Protein AF-A0A7S2YB67-F1 (afdb_monomer_lite)

Organism: NCBI:txid265537

Sequence (124 aa):
EYETANEEEEEEEEEPNNEEQPRAELPAITRPEQKEEEKKSEEEKRELFELEKNETLSSLPQSVRDLFGQVGFVKQGRAFIPCLVVSPYDVKEELRRPWKSKYLLRQRTNAPLDDLPLIIFWYG

Foldseek 3Di:
DDDDDDDDDDDDDDDDDDPPDPDPPDPPPPDVVVVVVVVVVVVVVVVVLVVVLCVLLVPADPLLVVQAQDWDWDDDPPDTFIKGFHDLSVDDPVSNVVLVVVSVVCVVVVNHRNPRDTDIDTDD

Structure (mmCIF, N/CA/C/O backbone):
data_AF-A0A7S2YB67-F1
#
_entry.id   AF-A0A7S2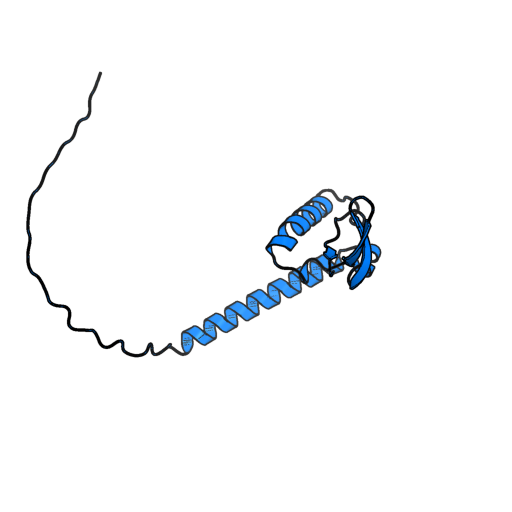YB67-F1
#
loop_
_atom_site.group_PDB
_atom_site.id
_atom_site.type_symbol
_atom_site.label_atom_id
_atom_site.label_alt_id
_atom_site.label_comp_id
_atom_site.label_asym_id
_atom_site.label_entity_id
_atom_site.label_seq_id
_atom_site.pdbx_PDB_ins_code
_atom_site.Cartn_x
_atom_site.Cartn_y
_atom_site.Cartn_z
_atom_site.occupancy
_atom_site.B_iso_or_equiv
_atom_site.auth_seq_id
_atom_site.auth_comp_id
_atom_site.auth_asym_id
_atom_site.auth_atom_id
_atom_site.pdbx_PDB_model_num
ATOM 1 N N . GLU A 1 1 ? 39.898 23.440 41.128 1.00 38.59 1 GLU A N 1
ATOM 2 C CA . GLU A 1 1 ? 38.821 24.161 41.822 1.00 38.59 1 GLU A CA 1
ATOM 3 C C . GLU A 1 1 ? 37.586 23.274 41.829 1.00 38.59 1 GLU A C 1
ATOM 5 O O . GLU A 1 1 ? 37.059 22.990 40.763 1.00 38.59 1 GLU A O 1
ATOM 10 N N . TYR A 1 2 ? 37.290 22.785 43.041 1.00 38.50 2 TYR A N 1
ATOM 11 C CA . TYR A 1 2 ? 36.044 22.246 43.616 1.00 38.50 2 TYR A CA 1
ATOM 12 C C . TYR A 1 2 ? 35.397 21.045 42.902 1.00 38.50 2 TYR A C 1
ATOM 14 O O . TYR A 1 2 ? 34.857 21.170 41.810 1.00 38.50 2 TYR A O 1
ATOM 22 N N . GLU A 1 3 ? 35.587 19.809 43.379 1.00 46.62 3 GLU A N 1
ATOM 23 C CA . GLU A 1 3 ? 35.018 19.202 44.606 1.00 46.62 3 GLU A CA 1
ATOM 24 C C . GLU A 1 3 ? 33.490 19.247 44.650 1.00 46.62 3 GLU A C 1
ATOM 26 O O . GLU A 1 3 ? 32.883 20.308 44.764 1.00 46.62 3 GLU A O 1
ATOM 31 N N . THR A 1 4 ? 32.877 18.066 44.637 1.00 48.78 4 THR A N 1
ATOM 32 C CA . THR A 1 4 ? 31.777 17.748 45.553 1.00 48.78 4 THR A CA 1
ATOM 33 C C . THR A 1 4 ? 31.665 16.232 45.659 1.00 48.78 4 THR A C 1
ATOM 35 O O . THR A 1 4 ? 31.123 15.550 44.791 1.00 48.78 4 THR A O 1
ATOM 38 N N . ALA A 1 5 ? 32.277 15.720 46.725 1.00 48.19 5 ALA A N 1
ATOM 39 C CA . ALA A 1 5 ? 31.804 14.536 47.413 1.00 48.19 5 ALA A CA 1
ATOM 40 C C . ALA A 1 5 ? 30.455 14.865 48.072 1.00 48.19 5 ALA A C 1
ATOM 42 O O . ALA A 1 5 ? 30.222 16.017 48.435 1.00 48.19 5 ALA A O 1
ATOM 43 N N . ASN A 1 6 ? 29.601 13.860 48.224 1.00 50.25 6 ASN A N 1
ATOM 44 C CA . ASN A 1 6 ? 28.786 13.708 49.422 1.00 50.25 6 ASN A CA 1
ATOM 45 C C . ASN A 1 6 ? 28.420 12.228 49.546 1.00 50.25 6 ASN A C 1
ATOM 47 O O . ASN A 1 6 ? 27.610 11.694 48.788 1.00 50.25 6 ASN A O 1
ATOM 51 N N . GLU A 1 7 ? 29.132 11.587 50.465 1.00 55.47 7 GLU A N 1
ATOM 52 C CA . GLU A 1 7 ? 28.661 10.459 51.258 1.00 55.47 7 GLU A CA 1
ATOM 53 C C . GLU A 1 7 ? 27.469 10.922 52.103 1.00 55.47 7 GLU A C 1
ATOM 55 O O . GLU A 1 7 ? 27.458 12.066 52.550 1.00 55.47 7 GLU A O 1
ATOM 60 N N . GLU A 1 8 ? 26.506 10.035 52.339 1.00 55.44 8 GL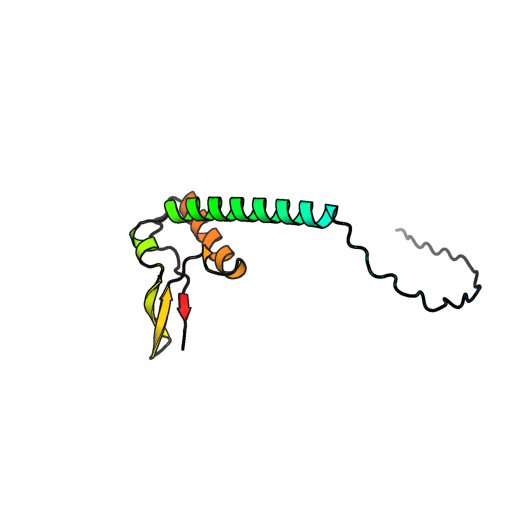U A N 1
ATOM 61 C CA . GLU A 1 8 ? 25.814 9.936 53.627 1.00 55.44 8 GLU A CA 1
ATOM 62 C C . GLU A 1 8 ? 25.195 8.531 53.729 1.00 55.44 8 GLU A C 1
ATOM 64 O O . GLU A 1 8 ? 24.396 8.105 52.891 1.00 55.44 8 GLU A O 1
ATOM 69 N N . GLU A 1 9 ? 25.703 7.794 54.717 1.00 53.47 9 GLU A N 1
ATOM 70 C CA . GLU A 1 9 ? 25.158 6.570 55.302 1.00 53.47 9 GLU A CA 1
ATOM 71 C C . GLU A 1 9 ? 23.803 6.858 55.963 1.00 53.47 9 GLU A C 1
ATOM 73 O O . GLU A 1 9 ? 23.605 7.957 56.471 1.00 53.47 9 GLU A O 1
ATOM 78 N N . GLU A 1 10 ? 22.920 5.860 56.053 1.00 53.56 10 GLU A N 1
ATOM 79 C CA . GLU A 1 10 ? 22.214 5.580 57.311 1.00 53.56 10 GLU A CA 1
ATOM 80 C C . GLU A 1 10 ? 21.591 4.172 57.310 1.00 53.56 10 GLU A C 1
ATOM 82 O O . GLU A 1 10 ? 21.275 3.594 56.268 1.00 53.56 10 GLU A O 1
ATOM 87 N N . GLU A 1 11 ? 21.547 3.629 58.521 1.00 45.91 11 GLU A N 1
ATOM 88 C CA . GLU A 1 11 ? 21.444 2.237 58.961 1.00 45.91 11 GLU A CA 1
ATOM 89 C C . GLU A 1 11 ? 20.029 1.625 58.916 1.00 45.91 11 GLU A C 1
ATOM 91 O O . GLU A 1 11 ? 19.046 2.344 58.795 1.00 45.91 11 GLU A O 1
ATOM 96 N N . GLU A 1 12 ? 20.009 0.282 59.032 1.00 47.25 12 GLU A N 1
ATOM 97 C CA . GLU A 1 12 ? 19.070 -0.618 59.753 1.00 47.25 12 GLU A CA 1
ATOM 98 C C . GLU A 1 12 ? 17.545 -0.327 59.697 1.00 47.25 12 GLU A C 1
ATOM 100 O O . GLU A 1 12 ? 17.067 0.787 59.822 1.00 47.25 12 GLU A O 1
ATOM 105 N N . GLU A 1 13 ? 16.658 -1.301 59.487 1.00 47.31 13 GLU A N 1
ATOM 106 C CA . GLU A 1 13 ? 16.401 -2.435 60.381 1.00 47.31 13 GLU A CA 1
ATOM 107 C C . GLU A 1 13 ? 15.809 -3.630 59.602 1.00 47.31 13 GLU A C 1
ATOM 109 O O . GLU A 1 13 ? 14.931 -3.479 58.745 1.00 47.31 13 GLU A O 1
ATOM 114 N N . GLU A 1 14 ? 16.280 -4.839 59.921 1.00 51.78 14 GLU A N 1
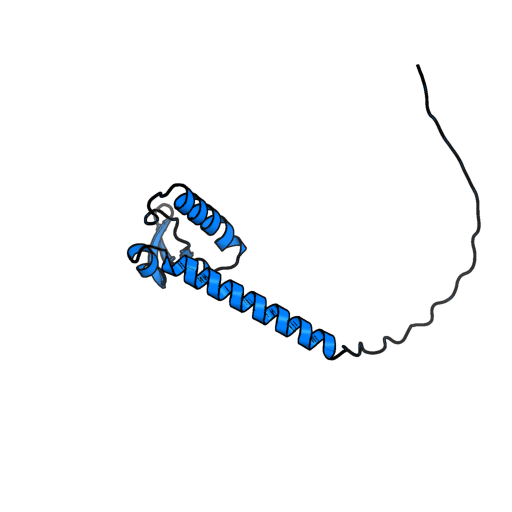ATOM 115 C CA . GLU A 1 14 ? 15.595 -6.089 59.587 1.00 51.78 14 GLU A CA 1
ATOM 116 C C . GLU A 1 14 ? 14.417 -6.345 60.545 1.00 51.78 14 GLU A C 1
ATOM 118 O O . GLU A 1 14 ? 14.520 -6.063 61.734 1.00 51.78 14 GLU A O 1
ATOM 123 N N . GLU A 1 15 ? 13.350 -6.950 59.999 1.00 50.47 15 GLU A N 1
ATOM 124 C CA . GLU A 1 15 ? 12.420 -7.953 60.575 1.00 50.47 15 GLU A CA 1
ATOM 125 C C . GLU A 1 15 ? 10.935 -7.672 60.221 1.00 50.47 15 GLU A C 1
ATOM 127 O O . GLU A 1 15 ? 10.561 -6.524 59.990 1.00 50.47 15 GLU A O 1
ATOM 132 N N . PRO A 1 16 ? 10.013 -8.664 60.221 1.00 44.19 16 PRO A N 1
ATOM 133 C CA . PRO A 1 16 ? 10.182 -10.113 60.230 1.00 44.19 16 PRO A CA 1
ATOM 134 C C . PRO A 1 16 ? 9.509 -10.815 59.031 1.00 44.19 16 PRO A C 1
ATOM 136 O O . PRO A 1 16 ? 8.574 -10.338 58.387 1.00 44.19 16 PRO A O 1
ATOM 139 N N . ASN A 1 17 ? 9.986 -12.034 58.804 1.00 50.62 17 ASN A N 1
ATOM 140 C CA . ASN A 1 17 ? 9.395 -13.092 57.996 1.00 50.62 17 ASN A CA 1
ATOM 141 C C . ASN A 1 17 ? 7.885 -13.258 58.279 1.00 50.62 17 ASN A C 1
ATOM 143 O O . ASN A 1 17 ? 7.503 -13.706 59.360 1.00 50.62 17 ASN A O 1
ATOM 147 N N . ASN A 1 18 ? 7.031 -12.921 57.309 1.00 44.88 18 ASN A N 1
ATOM 148 C CA . ASN A 1 18 ? 5.617 -13.283 57.334 1.00 44.88 18 ASN A CA 1
ATOM 149 C C . ASN A 1 18 ? 5.383 -14.314 56.229 1.00 44.88 18 ASN A C 1
ATOM 151 O O . ASN A 1 18 ? 5.400 -13.982 55.044 1.00 44.88 18 ASN A O 1
ATOM 155 N N . GLU A 1 19 ? 5.222 -15.573 56.634 1.00 55.88 19 GLU A N 1
ATOM 156 C CA . GLU A 1 19 ? 4.822 -16.680 55.772 1.00 55.88 19 GLU A CA 1
ATOM 157 C C . GLU A 1 19 ? 3.490 -16.330 55.088 1.00 55.88 19 GLU A C 1
ATOM 159 O O . GLU A 1 19 ? 2.406 -16.501 55.652 1.00 55.88 19 GLU A O 1
ATOM 164 N N . GLU A 1 20 ? 3.563 -15.817 53.858 1.00 54.53 20 GLU A N 1
ATOM 165 C CA . GLU A 1 20 ? 2.392 -15.639 53.009 1.00 54.53 20 GLU A CA 1
ATOM 166 C C . GLU A 1 20 ? 1.837 -17.021 52.657 1.00 54.53 20 GLU A C 1
ATOM 168 O O . GLU A 1 20 ? 2.351 -17.764 51.818 1.00 54.53 20 GLU A O 1
ATOM 173 N N . GLN A 1 21 ? 0.759 -17.368 53.355 1.00 59.12 21 GLN A N 1
ATOM 174 C CA . GLN A 1 21 ? -0.136 -18.461 53.015 1.00 59.12 21 GLN A CA 1
ATOM 175 C C . GLN A 1 21 ? -0.486 -18.407 51.518 1.00 59.12 21 GLN A C 1
ATOM 177 O O . GLN A 1 21 ? -0.666 -17.311 50.979 1.00 59.12 21 GLN A O 1
ATOM 182 N N . PRO A 1 22 ? -0.652 -19.556 50.836 1.00 51.91 22 PRO A N 1
ATOM 183 C CA . PRO A 1 22 ? -1.055 -19.573 49.438 1.00 51.91 22 PRO A CA 1
ATOM 184 C C . PRO A 1 22 ? -2.413 -18.883 49.304 1.00 51.91 22 PRO A C 1
ATOM 186 O O . PRO A 1 22 ? -3.459 -19.427 49.666 1.00 51.91 22 PRO A O 1
ATOM 189 N N . ARG A 1 23 ? -2.382 -17.646 48.801 1.00 51.72 23 ARG A N 1
ATOM 190 C CA . ARG A 1 23 ? -3.556 -16.859 48.453 1.00 51.72 23 ARG A CA 1
ATOM 191 C C . ARG A 1 23 ? -4.285 -17.643 47.373 1.00 51.72 23 ARG A C 1
ATOM 193 O O . ARG A 1 23 ? -3.833 -17.696 46.236 1.00 51.72 23 ARG A O 1
ATOM 200 N N . ALA A 1 24 ? -5.385 -18.292 47.745 1.00 59.78 24 ALA A N 1
ATOM 201 C CA . ALA A 1 24 ? -6.293 -18.879 46.777 1.00 59.78 24 ALA A CA 1
ATOM 202 C C . ALA A 1 24 ? -6.665 -17.775 45.778 1.00 59.78 24 ALA A C 1
ATOM 204 O O . ALA A 1 24 ? -7.299 -16.784 46.152 1.00 59.78 24 ALA A O 1
ATOM 205 N N . GLU A 1 25 ? -6.192 -17.908 44.539 1.00 56.94 25 GLU A N 1
ATOM 206 C CA . GLU A 1 25 ? -6.533 -17.008 43.448 1.00 56.94 25 GLU A CA 1
ATOM 207 C C . GLU A 1 25 ? -8.050 -17.059 43.270 1.00 56.94 25 GLU A C 1
ATOM 209 O O . GLU A 1 25 ? -8.618 -18.036 42.778 1.00 56.94 25 GLU A O 1
ATOM 214 N N . LEU A 1 26 ? -8.734 -16.016 43.741 1.00 56.88 26 LEU A N 1
ATOM 215 C CA . LEU A 1 26 ? -10.138 -15.822 43.425 1.00 56.88 26 LEU A CA 1
ATOM 216 C C . LEU A 1 26 ? -10.233 -15.620 41.907 1.00 56.88 26 LEU A C 1
ATOM 218 O O . LEU A 1 26 ? -9.482 -14.804 41.365 1.00 56.88 26 LEU A O 1
ATOM 222 N N . PRO A 1 27 ? -11.135 -16.332 41.207 1.00 56.62 27 PRO A N 1
ATOM 223 C CA . PRO A 1 27 ? -11.293 -16.166 39.773 1.00 56.62 27 PRO A CA 1
ATOM 224 C C . PRO A 1 27 ? -11.628 -14.704 39.490 1.00 56.62 27 PRO A C 1
ATOM 226 O O . PRO A 1 27 ? -12.545 -14.144 40.093 1.00 56.62 27 PRO A O 1
ATOM 229 N N . ALA A 1 28 ? -10.857 -14.087 38.595 1.00 57.75 28 ALA A N 1
ATOM 230 C CA . ALA A 1 28 ? -11.063 -12.719 38.155 1.00 57.75 28 ALA A CA 1
ATOM 231 C C . ALA A 1 28 ? -12.506 -12.555 37.656 1.00 57.75 28 ALA A C 1
ATOM 233 O O . ALA A 1 28 ? -12.852 -12.971 36.550 1.00 57.75 28 ALA A O 1
ATOM 234 N N . ILE A 1 29 ? -13.364 -11.956 38.484 1.00 59.31 29 ILE A N 1
ATOM 235 C CA . ILE A 1 29 ? -14.696 -11.520 38.080 1.00 59.31 29 ILE A CA 1
ATOM 236 C C . ILE A 1 29 ? -14.460 -10.328 37.154 1.00 59.31 29 ILE A C 1
ATOM 238 O O . ILE A 1 29 ? -14.308 -9.193 37.601 1.00 59.31 29 ILE A O 1
ATOM 242 N N . THR A 1 30 ? -14.336 -10.598 35.855 1.00 56.81 30 THR A N 1
ATOM 243 C CA . THR A 1 30 ? -14.202 -9.558 34.836 1.00 56.81 30 THR A CA 1
ATOM 244 C C . THR A 1 30 ? -15.486 -8.736 34.847 1.00 56.81 30 THR A C 1
ATOM 246 O O . THR A 1 30 ? -16.569 -9.239 34.541 1.00 56.81 30 THR A O 1
ATOM 249 N N . ARG A 1 31 ? -15.372 -7.476 35.266 1.00 55.09 31 ARG A N 1
ATOM 250 C CA . ARG A 1 31 ? -16.483 -6.533 35.382 1.00 55.09 31 ARG A CA 1
ATOM 251 C C . ARG A 1 31 ? -17.062 -6.276 33.977 1.00 55.09 31 ARG A C 1
ATOM 253 O O . ARG A 1 31 ? -16.313 -5.843 33.104 1.00 55.09 31 ARG A O 1
ATOM 260 N N . PRO A 1 32 ? -18.360 -6.530 33.726 1.00 56.44 32 PRO A N 1
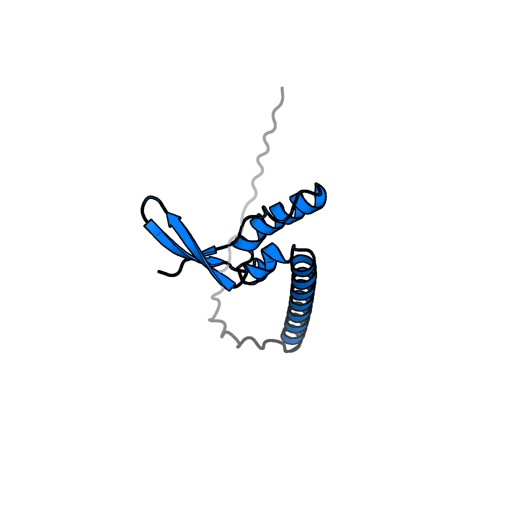ATOM 261 C CA . PRO A 1 32 ? -18.953 -6.446 32.386 1.00 56.44 32 PRO A CA 1
ATOM 262 C C . PRO A 1 32 ? -18.840 -5.057 31.733 1.00 56.44 32 PRO A C 1
ATOM 264 O O . PRO A 1 32 ? -18.788 -4.979 30.510 1.00 56.44 32 PRO A O 1
ATOM 267 N N . GLU A 1 33 ? -18.702 -3.990 32.527 1.00 55.75 33 GLU A N 1
ATOM 268 C CA . GLU A 1 33 ? -18.514 -2.610 32.048 1.00 55.75 33 GLU A CA 1
ATOM 269 C C . GLU A 1 33 ? -17.218 -2.417 31.234 1.00 55.75 33 GLU A C 1
ATOM 271 O O . GLU A 1 33 ? -17.230 -1.703 30.236 1.00 55.75 33 GLU A O 1
ATOM 276 N N . GLN A 1 34 ? -16.119 -3.111 31.566 1.00 55.09 34 GLN A N 1
ATOM 277 C CA . GLN A 1 34 ? -14.859 -2.981 30.807 1.00 55.09 34 GLN A CA 1
ATOM 278 C C . GLN A 1 34 ? -14.965 -3.580 29.397 1.00 55.09 34 GLN A C 1
ATOM 280 O O . GLN A 1 34 ? -14.357 -3.089 28.450 1.00 55.09 34 GLN A O 1
ATOM 285 N N . LYS A 1 35 ? -15.797 -4.614 29.230 1.00 58.56 35 LYS A N 1
ATOM 286 C CA . LYS A 1 35 ? -15.980 -5.303 27.948 1.00 58.56 35 LYS A CA 1
ATOM 287 C C . LYS A 1 35 ? -16.841 -4.504 26.964 1.00 58.56 35 LYS A C 1
ATOM 289 O O . LYS A 1 35 ? -16.780 -4.757 25.762 1.00 58.56 35 LYS A O 1
ATOM 294 N N . GLU A 1 36 ? -17.674 -3.586 27.451 1.00 61.25 36 GLU A N 1
ATOM 295 C CA . GLU A 1 36 ? -18.482 -2.703 26.601 1.00 61.25 36 GLU A CA 1
ATOM 296 C C . GLU A 1 36 ? -17.681 -1.489 26.115 1.00 61.25 36 GLU A C 1
ATOM 298 O O . GLU A 1 36 ? -17.778 -1.133 24.939 1.00 61.25 36 GLU A O 1
ATOM 303 N N . GLU A 1 37 ? -16.823 -0.913 26.963 1.00 64.62 37 GLU A N 1
ATOM 304 C CA . GLU A 1 37 ? -15.924 0.181 26.568 1.00 64.62 37 GLU A CA 1
ATOM 305 C C . GLU A 1 37 ? -14.880 -0.260 25.531 1.00 64.62 37 GLU A C 1
ATOM 307 O O . GLU A 1 37 ? -14.648 0.446 24.547 1.00 64.62 37 GLU A O 1
ATOM 312 N N . GLU A 1 38 ? -14.299 -1.455 25.687 1.00 65.00 38 GLU A N 1
ATOM 313 C CA . GLU A 1 38 ? -13.347 -2.010 24.714 1.00 65.00 38 GLU A CA 1
ATOM 314 C C . GLU A 1 38 ? -13.986 -2.218 23.334 1.00 65.00 38 GLU A C 1
ATOM 316 O O . GLU A 1 38 ? -13.408 -1.827 22.320 1.00 65.00 38 GLU A O 1
ATOM 321 N N . LYS A 1 39 ? -15.213 -2.752 23.283 1.00 67.81 39 LYS A N 1
ATOM 322 C CA . LYS A 1 39 ? -15.944 -2.951 22.021 1.00 67.81 39 LYS A CA 1
ATOM 323 C C . LYS A 1 39 ? -16.241 -1.639 21.309 1.00 67.81 39 LYS A C 1
ATOM 325 O O . LYS A 1 39 ? -16.057 -1.554 20.098 1.00 67.81 39 LYS A O 1
ATOM 330 N N . LYS A 1 40 ? -16.668 -0.619 22.057 1.00 71.00 40 LYS A N 1
ATOM 331 C CA . LYS A 1 40 ? -16.926 0.710 21.497 1.00 71.00 40 LYS A CA 1
ATOM 332 C C . LYS A 1 40 ? -15.644 1.325 20.922 1.00 71.00 40 LYS A C 1
ATOM 334 O O . LYS A 1 40 ? -15.662 1.863 19.821 1.00 71.00 40 LYS A O 1
ATOM 339 N N . SER A 1 41 ? -14.514 1.166 21.618 1.00 81.56 41 SER A N 1
ATOM 340 C CA . SER A 1 41 ? -13.205 1.619 21.130 1.00 81.56 41 SER A CA 1
ATOM 341 C C . SER A 1 41 ? -12.749 0.890 19.859 1.00 81.56 41 SER A C 1
ATOM 343 O O . SER A 1 41 ? -12.135 1.495 18.979 1.00 81.56 41 SER A O 1
ATOM 345 N N . GLU A 1 42 ? -13.014 -0.413 19.746 1.00 86.50 42 GLU A N 1
ATOM 346 C CA . GLU A 1 42 ? -12.680 -1.183 18.542 1.00 86.50 42 GLU A CA 1
ATOM 347 C C . GLU A 1 42 ? -13.534 -0.788 17.335 1.00 86.50 42 GLU A C 1
ATOM 349 O O . GLU A 1 42 ? -13.015 -0.702 16.219 1.00 86.50 42 GLU A O 1
ATOM 354 N N . GLU A 1 43 ? -14.818 -0.512 17.553 1.00 88.31 43 GLU A N 1
ATOM 355 C CA . GLU A 1 43 ? -15.738 -0.081 16.503 1.00 88.31 43 GLU A CA 1
ATOM 356 C C . GLU A 1 43 ? -15.322 1.280 15.926 1.00 88.31 43 GLU A C 1
ATOM 358 O O . GLU A 1 43 ? -15.145 1.401 14.714 1.00 88.31 43 GLU A O 1
ATOM 363 N N . GLU A 1 44 ? -14.994 2.250 16.784 1.00 91.81 44 GLU A N 1
ATOM 364 C CA . GLU A 1 44 ? -14.470 3.560 16.368 1.00 91.81 44 GLU A CA 1
ATOM 365 C C . GLU A 1 44 ? -13.167 3.435 15.552 1.00 91.81 44 GLU A C 1
ATOM 367 O O . GLU A 1 44 ? -13.000 4.076 14.510 1.00 91.81 44 GLU A O 1
ATOM 372 N N . LYS A 1 45 ? -12.236 2.564 15.969 1.00 90.50 45 LYS A N 1
ATOM 373 C CA . LYS A 1 45 ? -10.989 2.312 15.219 1.00 90.50 45 LYS A CA 1
ATOM 374 C C . LYS A 1 45 ? -11.259 1.704 13.847 1.00 90.50 45 LYS A C 1
ATOM 376 O O . LYS A 1 45 ? -10.572 2.040 12.879 1.00 90.50 45 LYS A O 1
ATOM 381 N N . ARG A 1 46 ? -12.235 0.800 13.757 1.00 92.38 46 ARG A N 1
ATOM 382 C CA . ARG A 1 46 ? -12.623 0.162 12.499 1.00 92.38 46 ARG A CA 1
ATOM 383 C C . ARG A 1 46 ? -13.250 1.168 11.541 1.00 92.38 46 ARG A C 1
ATOM 385 O O . ARG A 1 46 ? -12.908 1.163 10.362 1.00 92.38 46 ARG A O 1
ATOM 392 N N . GLU A 1 47 ? -14.120 2.039 12.035 1.00 95.19 47 GLU A N 1
ATOM 393 C CA . GLU A 1 47 ? -14.733 3.093 11.224 1.00 95.19 47 GLU A CA 1
ATOM 394 C C . GLU A 1 47 ? -13.685 4.061 10.670 1.00 95.19 47 GLU A C 1
ATOM 396 O O . GLU A 1 47 ? -13.671 4.335 9.469 1.00 95.19 47 GLU A O 1
ATOM 401 N N . LEU A 1 48 ? -12.748 4.509 11.513 1.00 93.50 48 LEU A N 1
ATOM 402 C CA . LEU A 1 48 ? -11.635 5.361 11.087 1.00 93.50 48 LEU A CA 1
ATOM 403 C C . LEU A 1 48 ? -10.768 4.682 10.021 1.00 93.50 48 LEU A C 1
ATOM 405 O O . LEU A 1 48 ? -10.371 5.317 9.044 1.00 93.50 48 LEU A O 1
ATOM 409 N N . PHE A 1 49 ? -10.501 3.386 10.185 1.00 93.88 49 PHE A N 1
ATOM 410 C CA . PHE A 1 49 ? -9.763 2.603 9.202 1.00 93.88 49 PHE A CA 1
ATOM 411 C C . PHE A 1 49 ? -10.492 2.532 7.855 1.00 93.88 49 PHE A C 1
ATOM 413 O O . PHE A 1 49 ? -9.868 2.751 6.817 1.00 93.88 49 PHE A O 1
ATOM 420 N N . GLU A 1 50 ? -11.791 2.225 7.852 1.00 95.38 50 GLU A N 1
ATOM 421 C CA . GLU A 1 50 ? -12.575 2.117 6.616 1.00 95.38 50 GLU A CA 1
ATOM 422 C C . GLU A 1 50 ? -12.710 3.474 5.918 1.00 95.38 50 GLU A C 1
ATOM 424 O O . GLU A 1 50 ? -12.634 3.550 4.691 1.00 95.38 50 GLU A O 1
ATOM 429 N N . LEU A 1 51 ? -12.843 4.559 6.683 1.00 96.00 51 LEU A N 1
ATOM 430 C CA . LEU A 1 51 ? -12.877 5.912 6.138 1.00 96.00 51 LEU A CA 1
ATOM 431 C C . LEU A 1 51 ? -11.549 6.265 5.458 1.00 96.00 51 LEU A C 1
ATOM 433 O O . LEU A 1 51 ? -11.544 6.654 4.291 1.00 96.00 51 LEU A O 1
ATOM 437 N N . GLU A 1 52 ? -10.425 6.041 6.142 1.00 95.12 52 GLU A N 1
ATOM 438 C CA . GLU A 1 52 ? -9.091 6.290 5.587 1.00 95.12 52 GLU A CA 1
ATOM 439 C C . GLU A 1 52 ? -8.816 5.427 4.346 1.00 95.12 52 GLU A C 1
ATOM 441 O O . GLU A 1 52 ? -8.251 5.898 3.353 1.00 95.12 52 GLU A O 1
ATOM 446 N N . LYS A 1 53 ? -9.229 4.156 4.392 1.00 95.56 53 LYS A N 1
ATOM 447 C CA . LYS A 1 53 ? -9.133 3.218 3.273 1.00 95.56 53 LYS A CA 1
ATOM 448 C C . LYS A 1 53 ? -9.904 3.732 2.069 1.00 95.56 53 LYS A C 1
ATOM 450 O O . LYS A 1 53 ? -9.342 3.800 0.978 1.00 95.56 53 LYS A O 1
ATOM 455 N N . ASN A 1 54 ? -11.168 4.094 2.253 1.00 96.38 54 ASN A N 1
ATOM 456 C CA . ASN A 1 54 ? -12.014 4.560 1.163 1.00 96.38 54 ASN A CA 1
ATOM 457 C C . ASN A 1 54 ? -11.485 5.866 0.573 1.00 96.38 54 ASN A C 1
ATOM 459 O O . ASN A 1 54 ? -11.378 5.972 -0.646 1.00 96.38 54 ASN A O 1
ATOM 463 N N . GLU A 1 55 ? -11.069 6.817 1.409 1.00 95.88 55 GLU A N 1
ATOM 464 C CA . GLU A 1 55 ? -10.466 8.071 0.956 1.00 95.88 55 GLU A CA 1
ATOM 465 C C . GLU A 1 55 ? -9.196 7.808 0.134 1.00 95.88 55 GLU A C 1
ATOM 467 O O . GLU A 1 55 ? -9.093 8.233 -1.020 1.00 95.88 55 GLU A O 1
ATOM 472 N N . THR A 1 56 ? -8.266 7.026 0.681 1.00 94.62 56 THR A N 1
ATOM 473 C CA . THR A 1 56 ? -6.981 6.741 0.034 1.00 94.62 56 THR A CA 1
ATOM 474 C C . THR A 1 56 ? -7.147 5.939 -1.249 1.00 94.62 56 THR A C 1
ATOM 476 O O . THR A 1 56 ? -6.483 6.230 -2.234 1.00 94.62 56 THR A O 1
ATOM 479 N N . LEU A 1 57 ? -8.027 4.936 -1.282 1.00 94.56 57 LEU A N 1
ATOM 480 C CA . LEU A 1 57 ? -8.266 4.162 -2.499 1.00 94.56 57 LEU A CA 1
ATOM 481 C C . LEU A 1 57 ? -9.047 4.977 -3.536 1.00 94.56 57 LEU A C 1
ATOM 483 O O . LEU A 1 57 ? -8.803 4.835 -4.733 1.00 94.56 57 LEU A O 1
ATOM 487 N N . SER A 1 58 ? -9.961 5.855 -3.113 1.00 94.94 58 SER A N 1
ATOM 488 C CA . SER A 1 58 ? -10.740 6.690 -4.034 1.00 94.94 58 SER A CA 1
ATOM 489 C C . SER A 1 58 ? -9.876 7.686 -4.813 1.00 94.94 58 SER A C 1
ATOM 491 O O . SER A 1 58 ? -10.165 7.933 -5.985 1.00 94.94 58 SER A O 1
ATOM 493 N N . SER A 1 59 ? -8.799 8.188 -4.199 1.00 94.06 59 SER A N 1
ATOM 494 C CA . SER A 1 59 ? -7.881 9.170 -4.787 1.00 94.06 59 SER A CA 1
ATOM 495 C C . SER A 1 59 ? -6.867 8.569 -5.768 1.00 94.06 59 SER A C 1
ATOM 497 O O . SER A 1 59 ? -6.251 9.303 -6.543 1.00 94.06 59 SER A O 1
ATOM 499 N N . LEU A 1 60 ? -6.667 7.247 -5.735 1.00 94.81 60 LEU A N 1
ATOM 500 C CA . LEU A 1 60 ? -5.751 6.575 -6.648 1.00 94.81 60 LEU A CA 1
ATOM 501 C C . LEU A 1 60 ? -6.291 6.602 -8.087 1.00 94.81 60 LEU A C 1
ATOM 503 O O . LEU A 1 60 ? -7.499 6.442 -8.298 1.00 94.81 60 LEU A O 1
ATOM 507 N N . PRO A 1 61 ? -5.403 6.718 -9.091 1.00 94.75 61 PRO A N 1
ATOM 508 C CA . PRO A 1 61 ? -5.771 6.529 -10.485 1.00 94.75 61 PRO A CA 1
ATOM 509 C C . PRO A 1 61 ? -6.444 5.173 -10.710 1.00 94.75 61 PRO A C 1
ATOM 511 O O . PRO A 1 61 ? -6.062 4.166 -10.105 1.00 94.75 61 PRO A O 1
ATOM 514 N N . GLN A 1 62 ? -7.418 5.135 -11.623 1.00 94.06 62 GLN A N 1
ATOM 515 C CA . GLN A 1 62 ? -8.118 3.894 -11.969 1.00 94.06 62 GLN A CA 1
ATOM 516 C C . GLN A 1 62 ? -7.139 2.813 -12.450 1.00 94.06 62 GLN A C 1
ATOM 518 O O . GLN A 1 62 ? -7.243 1.672 -12.016 1.00 94.06 62 GLN A O 1
ATOM 523 N N . SER A 1 63 ? -6.130 3.208 -13.234 1.00 93.12 63 SER A N 1
ATOM 524 C CA . SER A 1 63 ? -5.021 2.360 -13.695 1.00 93.12 63 SER A CA 1
ATOM 525 C C . SER A 1 63 ? -4.349 1.587 -12.558 1.00 93.12 63 SER A C 1
ATOM 527 O O . SER A 1 63 ? -4.078 0.401 -12.702 1.00 93.12 63 SER A O 1
ATOM 529 N N . VAL A 1 64 ? -4.096 2.242 -11.422 1.00 93.44 64 VAL A N 1
ATOM 530 C CA . VAL A 1 64 ? -3.454 1.625 -10.254 1.00 93.44 64 VAL A CA 1
ATOM 531 C C . VAL A 1 64 ? -4.427 0.705 -9.524 1.00 93.44 64 VAL A C 1
ATOM 533 O O . VAL A 1 64 ? -4.047 -0.394 -9.126 1.00 93.44 64 VAL A O 1
ATOM 536 N N . ARG A 1 65 ? -5.686 1.126 -9.361 1.00 94.44 65 ARG A N 1
ATOM 537 C CA . ARG A 1 65 ? -6.708 0.311 -8.689 1.00 94.44 65 ARG A CA 1
ATOM 538 C C . ARG A 1 65 ? -7.013 -0.982 -9.426 1.00 94.44 65 ARG A C 1
ATOM 540 O O . ARG A 1 65 ? -7.184 -2.009 -8.779 1.00 94.44 65 ARG A O 1
ATOM 547 N N . ASP A 1 66 ? -7.056 -0.925 -10.752 1.00 94.88 66 ASP A N 1
ATOM 548 C CA . ASP A 1 66 ? -7.354 -2.080 -11.595 1.00 94.88 66 ASP A CA 1
ATOM 549 C C . ASP A 1 66 ? -6.312 -3.191 -11.435 1.00 94.88 66 ASP A C 1
ATOM 551 O O . ASP A 1 66 ? -6.630 -4.355 -11.667 1.00 94.88 66 ASP A O 1
ATOM 555 N N . LEU A 1 67 ? -5.087 -2.854 -11.011 1.00 94.00 67 LEU A N 1
ATOM 556 C CA . LEU A 1 67 ? -4.028 -3.828 -10.746 1.00 94.00 67 LEU A CA 1
ATOM 557 C C . LEU A 1 67 ? -4.268 -4.629 -9.463 1.00 94.00 67 LEU A C 1
ATOM 559 O O . LEU A 1 67 ? -3.747 -5.736 -9.349 1.00 94.00 67 LEU A O 1
ATOM 563 N N . PHE A 1 68 ? -5.022 -4.114 -8.489 1.00 95.25 68 PHE A N 1
ATOM 564 C CA . PHE A 1 68 ? -5.257 -4.841 -7.243 1.00 95.25 68 PHE A CA 1
ATOM 565 C C . PHE A 1 68 ? -6.026 -6.141 -7.506 1.00 95.25 68 PHE A C 1
ATOM 567 O O . PHE A 1 68 ? -7.039 -6.164 -8.198 1.00 95.25 68 PHE A O 1
ATOM 574 N N . GLY A 1 69 ? -5.527 -7.244 -6.951 1.00 94.00 69 GLY A N 1
ATOM 575 C CA . GLY A 1 69 ? -6.060 -8.584 -7.182 1.00 94.00 69 GLY A CA 1
ATOM 576 C C . GLY A 1 69 ? -5.613 -9.227 -8.499 1.00 94.00 69 GLY A C 1
ATOM 577 O O . GLY A 1 69 ? -5.950 -10.386 -8.738 1.00 94.00 69 GLY A O 1
ATOM 578 N N . GLN A 1 70 ? -4.838 -8.538 -9.345 1.00 95.56 70 GLN A N 1
ATOM 579 C CA . GLN A 1 70 ? -4.300 -9.143 -10.562 1.00 95.56 70 GLN A CA 1
ATOM 580 C C . GLN A 1 70 ? -3.092 -10.033 -10.266 1.00 95.56 70 GLN A C 1
ATOM 582 O O . GLN A 1 70 ? -2.210 -9.695 -9.470 1.00 95.56 70 GLN A O 1
ATOM 587 N N . VAL A 1 71 ? -3.041 -11.170 -10.961 1.00 94.56 71 VAL A N 1
ATOM 588 C CA . VAL A 1 71 ? -1.874 -12.052 -10.986 1.00 94.56 71 VAL A CA 1
ATOM 589 C C . VAL A 1 71 ? -0.925 -11.581 -12.082 1.00 94.56 71 VAL A C 1
ATOM 591 O O . VAL A 1 71 ? -1.322 -11.402 -13.232 1.00 94.56 71 VAL A O 1
ATOM 594 N N . GLY A 1 72 ? 0.340 -11.408 -11.724 1.00 91.75 72 GLY A N 1
ATOM 595 C CA . GLY A 1 72 ? 1.423 -11.055 -12.629 1.00 91.75 72 GLY A CA 1
ATOM 596 C C . GLY A 1 72 ? 2.657 -11.916 -12.388 1.00 91.75 72 GLY A C 1
ATOM 597 O O . GLY A 1 72 ? 2.610 -12.921 -11.680 1.00 91.75 72 GLY A O 1
ATOM 598 N N . PHE A 1 73 ? 3.777 -11.499 -12.974 1.00 93.38 73 PHE A N 1
ATOM 599 C CA . PHE A 1 73 ? 5.068 -12.145 -12.775 1.00 93.38 73 PHE A CA 1
ATOM 600 C C . PHE A 1 73 ? 6.126 -11.109 -12.419 1.00 93.38 73 PHE A C 1
ATOM 602 O O . PHE A 1 73 ? 6.290 -10.114 -13.126 1.00 93.38 73 PHE A O 1
ATOM 609 N N . VAL A 1 74 ? 6.898 -11.380 -11.369 1.00 90.94 74 VAL A N 1
ATOM 610 C CA . VAL A 1 74 ? 8.115 -10.623 -11.066 1.00 90.94 74 VAL A CA 1
ATOM 611 C C . VAL A 1 74 ? 9.324 -11.413 -11.531 1.00 90.94 74 VAL A C 1
ATOM 613 O O . VAL A 1 74 ? 9.438 -12.619 -11.312 1.00 90.94 74 VAL A O 1
ATOM 616 N N . LYS A 1 75 ? 10.252 -10.720 -12.187 1.00 91.94 75 LYS A N 1
ATOM 617 C CA . LYS A 1 75 ? 11.533 -11.299 -12.576 1.00 91.94 75 LYS A CA 1
ATOM 618 C C . LYS A 1 75 ? 12.478 -11.302 -11.375 1.00 91.94 75 LYS A C 1
ATOM 620 O O . LYS A 1 75 ? 12.898 -10.240 -10.923 1.00 91.94 75 LYS A O 1
ATOM 625 N N . GLN A 1 76 ? 12.863 -12.486 -10.907 1.00 89.50 76 GLN A N 1
ATOM 626 C CA . GLN A 1 76 ? 13.898 -12.665 -9.890 1.00 89.50 76 GLN A CA 1
ATOM 627 C C . GLN A 1 76 ? 15.090 -13.402 -10.513 1.00 89.50 76 GLN A C 1
ATOM 629 O O . GLN A 1 76 ? 15.060 -14.607 -10.765 1.00 89.50 76 GLN A O 1
ATOM 634 N N . GLY A 1 77 ? 16.154 -12.656 -10.826 1.00 91.56 77 GLY A N 1
ATOM 635 C CA . GLY A 1 77 ? 17.319 -13.192 -11.532 1.00 91.56 77 GLY A CA 1
ATOM 636 C C . GLY A 1 77 ? 16.962 -13.703 -12.935 1.00 91.56 77 GLY A C 1
ATOM 637 O O . GLY A 1 77 ? 16.630 -12.916 -13.825 1.00 91.56 77 GLY A O 1
ATOM 638 N N . ARG A 1 78 ? 17.059 -15.025 -13.138 1.00 93.62 78 ARG A N 1
ATOM 639 C CA . ARG A 1 78 ? 16.694 -15.708 -14.397 1.00 93.62 78 ARG A CA 1
ATOM 640 C C . ARG A 1 78 ? 15.283 -16.310 -14.386 1.00 93.62 78 ARG A C 1
ATOM 642 O O . ARG A 1 78 ? 14.848 -16.793 -15.424 1.00 93.62 78 ARG A O 1
ATOM 649 N N . ALA A 1 79 ? 14.594 -16.293 -13.246 1.00 92.00 79 ALA A N 1
ATOM 650 C CA . ALA A 1 79 ? 13.267 -16.876 -13.086 1.00 92.00 79 ALA A CA 1
ATOM 651 C C . ALA A 1 79 ? 12.170 -15.803 -13.122 1.00 92.00 79 ALA A C 1
ATOM 653 O O . ALA A 1 79 ? 12.404 -14.637 -12.790 1.00 92.00 79 ALA A O 1
ATOM 654 N N . PHE A 1 80 ? 10.966 -16.224 -13.502 1.00 93.38 80 PHE A N 1
ATOM 655 C CA . PHE A 1 80 ? 9.738 -15.447 -13.370 1.00 93.38 80 PHE A CA 1
ATOM 656 C C . PHE A 1 80 ? 8.869 -16.109 -12.310 1.00 93.38 80 PHE A C 1
ATOM 658 O O . PHE A 1 80 ? 8.574 -17.298 -12.414 1.00 93.38 80 PHE A O 1
ATOM 665 N N . ILE A 1 81 ? 8.492 -15.343 -11.291 1.00 92.62 81 ILE A N 1
ATOM 666 C CA . ILE A 1 81 ? 7.743 -15.838 -10.138 1.00 92.62 81 ILE A CA 1
ATOM 667 C C . ILE A 1 81 ? 6.342 -15.243 -10.193 1.00 92.62 81 ILE A C 1
ATOM 669 O O . ILE A 1 81 ? 6.230 -14.019 -10.325 1.00 92.62 81 ILE A O 1
ATOM 673 N N . PRO A 1 82 ? 5.288 -16.072 -10.112 1.00 94.00 82 PRO A N 1
ATOM 674 C CA . PRO A 1 82 ? 3.930 -15.568 -10.050 1.00 94.00 82 PRO A CA 1
ATOM 675 C C . PRO A 1 82 ? 3.736 -14.751 -8.770 1.00 94.00 82 PRO A C 1
ATOM 677 O O . PRO A 1 82 ? 4.165 -15.134 -7.680 1.00 94.00 82 PRO A O 1
ATOM 680 N N . CYS A 1 83 ? 3.084 -13.608 -8.906 1.00 95.31 83 CYS A N 1
ATOM 681 C CA . CYS A 1 83 ? 2.778 -12.731 -7.789 1.00 95.31 83 CYS A CA 1
ATOM 682 C C . CYS A 1 83 ? 1.362 -12.183 -7.914 1.00 95.31 83 CYS A C 1
ATOM 684 O O . CYS A 1 83 ? 0.882 -11.926 -9.015 1.00 95.31 83 CYS A O 1
ATOM 686 N N . LEU A 1 84 ? 0.720 -11.948 -6.780 1.00 95.88 84 LEU A N 1
ATOM 687 C CA . LEU A 1 84 ? -0.535 -11.221 -6.685 1.00 95.88 84 LEU A CA 1
ATOM 688 C C . LEU A 1 84 ? -0.233 -9.773 -6.306 1.00 95.88 84 LEU A C 1
ATOM 690 O O . LEU A 1 84 ? 0.489 -9.532 -5.338 1.00 95.88 84 LEU A O 1
ATOM 694 N N . VAL A 1 85 ? -0.779 -8.810 -7.039 1.00 95.56 85 VAL A N 1
ATOM 695 C CA . VAL A 1 85 ? -0.728 -7.401 -6.633 1.00 95.56 85 VAL A CA 1
ATOM 696 C C . VAL A 1 85 ? -1.808 -7.168 -5.580 1.00 95.56 85 VAL A C 1
ATOM 698 O O . VAL A 1 85 ? -2.982 -7.445 -5.811 1.00 95.56 85 VAL A O 1
ATOM 701 N N . VAL A 1 86 ? -1.418 -6.678 -4.407 1.00 96.12 86 VAL A N 1
ATOM 702 C CA . VAL A 1 86 ? -2.292 -6.565 -3.233 1.00 96.12 86 VAL A CA 1
ATOM 703 C C . VAL A 1 86 ? -2.547 -5.097 -2.906 1.00 96.12 86 VAL A C 1
ATOM 705 O O . VAL A 1 86 ? -1.650 -4.258 -3.013 1.00 96.12 86 VAL A O 1
ATOM 708 N N . SER A 1 87 ? -3.772 -4.783 -2.479 1.00 96.06 87 SER A N 1
ATOM 709 C CA . SER A 1 87 ? -4.100 -3.459 -1.951 1.00 96.06 87 SER A CA 1
ATOM 710 C C . SER A 1 87 ? -3.289 -3.167 -0.681 1.00 96.06 87 SER A C 1
ATOM 712 O O . SER A 1 87 ? -3.128 -4.044 0.173 1.00 96.06 87 SER A O 1
ATOM 714 N N . PRO A 1 88 ? -2.836 -1.920 -0.468 1.00 95.81 88 PRO A N 1
ATOM 715 C CA . PRO A 1 88 ? -2.148 -1.527 0.762 1.00 95.81 88 PRO A CA 1
ATOM 716 C C . PRO A 1 88 ? -2.996 -1.697 2.028 1.00 95.81 88 PRO A C 1
ATOM 718 O O . PRO A 1 88 ? -2.440 -1.803 3.121 1.00 95.81 88 PRO A O 1
ATOM 721 N N . TYR A 1 89 ? -4.324 -1.756 1.905 1.00 95.94 89 TYR A N 1
ATOM 722 C CA . TYR A 1 89 ? -5.227 -1.974 3.039 1.00 95.94 89 TYR A CA 1
ATOM 723 C C . TYR A 1 89 ? -5.527 -3.449 3.325 1.00 95.94 89 TYR A C 1
ATOM 725 O O . TYR A 1 89 ? -6.009 -3.746 4.414 1.00 95.94 89 TYR A O 1
ATOM 733 N N . ASP A 1 90 ? -5.152 -4.360 2.424 1.00 95.31 90 ASP A N 1
ATOM 734 C CA . ASP A 1 90 ? -5.305 -5.810 2.618 1.00 95.31 90 ASP A CA 1
ATOM 735 C C . ASP A 1 90 ? -4.047 -6.450 3.239 1.00 95.31 90 ASP A C 1
ATOM 737 O O . ASP A 1 90 ? -3.992 -7.654 3.480 1.00 95.31 90 ASP A O 1
ATOM 741 N N . VAL A 1 91 ? -3.021 -5.640 3.524 1.00 94.38 91 VAL A N 1
ATOM 742 C CA . VAL A 1 91 ? -1.791 -6.062 4.205 1.00 94.38 91 VAL A CA 1
ATOM 743 C C . VAL A 1 91 ? -1.682 -5.476 5.612 1.00 94.38 91 VAL A C 1
ATOM 745 O O . VAL A 1 91 ? -2.322 -4.474 5.954 1.00 94.38 91 VAL A O 1
ATOM 748 N N . LYS A 1 92 ? -0.821 -6.098 6.430 1.00 94.06 92 LYS A N 1
ATOM 749 C CA . LYS A 1 92 ? -0.473 -5.624 7.777 1.00 94.06 92 LYS A CA 1
ATOM 750 C C . LYS A 1 92 ? 0.081 -4.199 7.741 1.00 94.06 92 LYS A C 1
ATOM 752 O O . LYS A 1 92 ? 0.728 -3.784 6.778 1.00 94.06 92 LYS A O 1
ATOM 757 N N . GLU A 1 93 ? -0.121 -3.470 8.833 1.00 93.25 93 GLU A N 1
ATOM 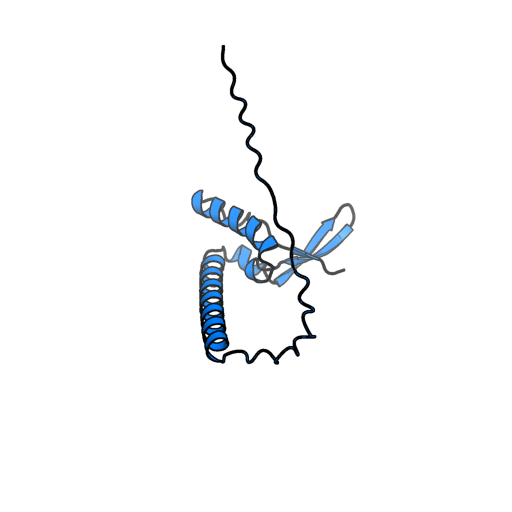758 C CA . GLU A 1 93 ? 0.251 -2.057 8.942 1.00 93.25 93 GLU A CA 1
ATOM 759 C C . GLU A 1 93 ? 1.747 -1.803 8.681 1.00 93.25 93 GLU A C 1
ATOM 761 O O . GLU A 1 93 ? 2.105 -0.824 8.030 1.00 93.25 93 GLU A O 1
ATOM 766 N N . GLU A 1 94 ? 2.619 -2.716 9.106 1.00 94.50 94 GLU A N 1
ATOM 767 C CA . GLU A 1 94 ? 4.071 -2.647 8.888 1.00 94.50 94 GLU A CA 1
ATOM 768 C C . GLU A 1 94 ? 4.453 -2.556 7.403 1.00 94.50 94 GLU A C 1
ATOM 770 O O . GLU A 1 94 ? 5.381 -1.832 7.044 1.00 94.50 94 GLU A O 1
ATOM 775 N N . LEU A 1 95 ? 3.703 -3.235 6.529 1.00 92.56 95 LEU A N 1
ATOM 776 C CA . LEU A 1 95 ? 3.896 -3.188 5.077 1.00 92.56 95 LEU A CA 1
ATOM 777 C C . LEU A 1 95 ? 3.205 -1.972 4.450 1.00 92.56 95 LEU A C 1
ATOM 779 O O . LEU A 1 95 ? 3.687 -1.415 3.462 1.00 92.56 95 LEU A O 1
ATOM 783 N N . ARG A 1 96 ? 2.095 -1.520 5.044 1.00 94.94 96 ARG A N 1
ATOM 784 C CA . ARG A 1 96 ? 1.343 -0.346 4.587 1.00 94.94 96 ARG A CA 1
ATOM 785 C C . ARG A 1 96 ? 2.068 0.967 4.867 1.00 94.94 96 ARG A C 1
ATOM 787 O O . ARG A 1 96 ? 2.039 1.861 4.026 1.00 94.94 96 ARG A O 1
ATOM 794 N N . ARG A 1 97 ? 2.716 1.111 6.029 1.00 95.25 97 ARG A N 1
ATOM 795 C CA . ARG A 1 97 ? 3.351 2.369 6.471 1.00 95.25 97 ARG A CA 1
ATOM 796 C C . ARG A 1 97 ? 4.348 2.932 5.444 1.00 95.25 97 ARG A C 1
ATOM 798 O O . ARG A 1 97 ? 4.179 4.090 5.062 1.00 95.25 97 ARG A O 1
ATOM 805 N N . PRO A 1 98 ? 5.328 2.164 4.921 1.00 95.19 98 PRO A N 1
ATOM 806 C CA . PRO A 1 98 ? 6.261 2.671 3.911 1.00 95.19 98 PRO A CA 1
ATOM 807 C C . PRO A 1 98 ? 5.572 3.104 2.612 1.00 95.19 98 PRO A C 1
ATOM 809 O O . PRO A 1 98 ? 5.962 4.101 2.001 1.00 95.19 98 PRO A O 1
ATOM 812 N N . TRP A 1 99 ? 4.540 2.368 2.193 1.00 95.75 99 TRP A N 1
ATOM 813 C CA . TRP A 1 99 ? 3.741 2.708 1.018 1.00 95.75 99 TRP A CA 1
ATOM 814 C C . TRP A 1 99 ? 2.976 4.018 1.232 1.00 95.75 99 TRP A C 1
ATOM 816 O O . TRP A 1 99 ? 3.069 4.931 0.409 1.00 95.75 99 TRP A O 1
ATOM 826 N N . LYS A 1 100 ? 2.312 4.158 2.385 1.00 95.44 100 LYS A N 1
ATOM 827 C CA . LYS A 1 100 ? 1.544 5.350 2.758 1.00 95.44 100 LYS A CA 1
ATOM 828 C C . LYS A 1 100 ? 2.438 6.587 2.828 1.00 95.44 100 LYS A C 1
ATOM 830 O O . LYS A 1 100 ? 2.061 7.631 2.309 1.00 95.44 100 LYS A O 1
ATOM 835 N N . SER A 1 101 ? 3.653 6.468 3.364 1.00 95.44 101 SER A N 1
ATOM 836 C CA . SER A 1 101 ? 4.633 7.564 3.363 1.00 95.44 101 SER A CA 1
ATOM 837 C C . SER A 1 101 ? 4.966 8.054 1.950 1.00 95.44 101 SER A C 1
ATOM 839 O O . SER A 1 101 ? 5.029 9.261 1.716 1.00 95.44 101 SER A O 1
ATOM 841 N N . LYS A 1 102 ? 5.133 7.141 0.983 1.00 94.88 102 LYS A N 1
ATOM 842 C CA . LYS A 1 102 ? 5.381 7.501 -0.423 1.00 94.88 102 LYS A CA 1
ATOM 843 C C . LYS A 1 102 ? 4.150 8.113 -1.088 1.00 94.88 102 LYS A C 1
ATOM 845 O O . LYS A 1 102 ? 4.291 9.089 -1.818 1.00 94.88 102 LYS A O 1
ATOM 850 N N . TYR A 1 103 ? 2.964 7.577 -0.814 1.00 95.06 103 TYR A N 1
ATOM 851 C CA . TYR A 1 103 ? 1.699 8.133 -1.295 1.00 95.06 103 TYR A CA 1
ATOM 852 C C . TYR A 1 103 ? 1.498 9.573 -0.803 1.00 95.06 103 TYR A C 1
ATOM 854 O O . TYR A 1 103 ? 1.285 10.473 -1.611 1.00 95.06 103 TYR A O 1
ATOM 862 N N . LEU A 1 104 ? 1.667 9.817 0.501 1.00 94.81 104 LEU A N 1
ATOM 863 C CA . LEU A 1 104 ? 1.553 11.152 1.093 1.00 94.81 104 LEU A CA 1
ATOM 864 C C . LEU A 1 104 ? 2.604 12.120 0.542 1.00 94.81 104 LEU A C 1
ATOM 866 O O . LEU A 1 104 ? 2.304 13.291 0.317 1.00 94.81 104 LEU A O 1
ATOM 870 N N . LEU A 1 105 ? 3.829 11.646 0.302 1.00 94.75 105 LEU A N 1
ATOM 871 C CA . LEU A 1 105 ? 4.862 12.459 -0.331 1.00 94.75 105 LEU A CA 1
ATOM 872 C C . LEU A 1 105 ? 4.449 12.881 -1.746 1.00 94.75 105 LEU A C 1
ATOM 874 O O . LEU A 1 105 ? 4.558 14.060 -2.069 1.00 94.75 105 LEU A O 1
ATOM 878 N N . ARG A 1 106 ? 3.937 11.950 -2.563 1.00 93.38 106 ARG A N 1
ATOM 879 C CA . ARG A 1 106 ? 3.486 12.244 -3.933 1.00 93.38 106 ARG A CA 1
ATOM 880 C C . ARG A 1 106 ? 2.267 13.164 -3.968 1.00 93.38 106 ARG A C 1
ATOM 882 O O . ARG A 1 106 ? 2.240 14.075 -4.785 1.00 93.38 106 ARG A O 1
ATOM 889 N N . GLN A 1 107 ? 1.320 12.977 -3.048 1.00 92.12 107 GLN A N 1
ATOM 890 C CA . GLN A 1 107 ? 0.190 13.890 -2.840 1.00 92.12 107 GLN A CA 1
ATOM 891 C C . GLN A 1 107 ? 0.680 15.321 -2.567 1.00 92.12 107 GLN A C 1
ATOM 893 O O . GLN A 1 107 ? 0.2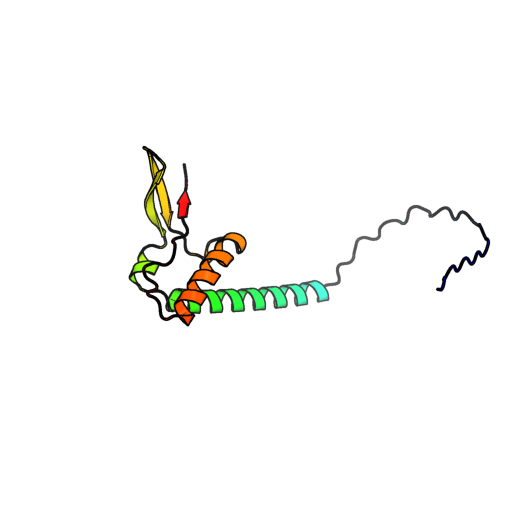45 16.266 -3.214 1.00 92.12 107 GLN A O 1
ATOM 898 N N . ARG A 1 108 ? 1.656 15.491 -1.663 1.00 93.19 108 ARG A N 1
ATOM 899 C CA . ARG A 1 108 ? 2.218 16.813 -1.327 1.00 93.19 108 ARG A CA 1
ATOM 900 C C . ARG A 1 108 ? 2.975 17.465 -2.481 1.00 93.19 108 ARG A C 1
ATOM 902 O O . ARG A 1 108 ? 2.955 18.685 -2.602 1.00 93.19 108 ARG A O 1
ATOM 909 N N . THR A 1 109 ? 3.669 16.676 -3.297 1.00 93.12 109 THR A N 1
ATOM 910 C CA . THR A 1 109 ? 4.461 17.184 -4.426 1.00 93.12 109 THR A CA 1
ATOM 911 C C . THR A 1 109 ? 3.679 17.253 -5.738 1.00 93.12 109 THR A C 1
ATOM 913 O O . THR A 1 109 ? 4.250 17.672 -6.742 1.00 93.12 109 THR A O 1
ATOM 916 N N . ASN A 1 110 ? 2.396 16.863 -5.747 1.00 89.69 110 ASN A N 1
ATOM 917 C CA . ASN A 1 110 ? 1.578 16.685 -6.954 1.00 89.69 110 ASN A CA 1
ATOM 918 C C . ASN A 1 110 ? 2.260 15.804 -8.020 1.00 89.69 110 ASN A C 1
ATOM 920 O O . ASN A 1 110 ? 2.093 16.005 -9.223 1.00 89.69 110 ASN A O 1
ATOM 924 N N . ALA A 1 111 ? 3.064 14.835 -7.579 1.00 91.44 111 ALA A N 1
ATOM 925 C CA . ALA A 1 111 ? 3.711 13.879 -8.466 1.00 91.44 111 ALA A CA 1
ATOM 926 C C . ALA A 1 111 ? 2.692 12.840 -8.970 1.00 91.44 111 ALA A C 1
ATOM 928 O O . ALA A 1 111 ? 1.750 12.506 -8.245 1.00 91.44 111 ALA A O 1
ATOM 929 N N . PRO A 1 112 ? 2.890 12.268 -10.173 1.00 91.00 112 PRO A N 1
ATOM 930 C CA . PRO A 1 112 ? 1.984 11.260 -10.706 1.00 91.00 112 PRO A CA 1
ATOM 931 C C . PRO A 1 112 ? 1.913 10.047 -9.774 1.00 91.00 112 PRO A C 1
ATOM 933 O O . PRO A 1 112 ? 2.939 9.537 -9.303 1.00 91.00 112 PRO A O 1
ATOM 936 N N . LEU A 1 113 ? 0.687 9.593 -9.515 1.00 91.50 113 LEU A N 1
ATOM 937 C CA . LEU A 1 113 ? 0.400 8.441 -8.661 1.00 91.50 113 LEU A CA 1
ATOM 938 C C . LEU A 1 113 ? 0.533 7.101 -9.406 1.00 91.50 113 LEU A C 1
ATOM 940 O O . LEU A 1 113 ? 0.564 6.065 -8.752 1.00 91.50 113 LEU A O 1
ATOM 944 N N . ASP A 1 114 ? 0.676 7.108 -10.736 1.00 89.12 114 ASP A N 1
ATOM 945 C CA . ASP A 1 114 ? 0.852 5.890 -11.546 1.00 89.12 114 ASP A CA 1
ATOM 946 C C . ASP A 1 114 ? 2.161 5.139 -11.244 1.00 89.12 114 ASP A C 1
ATOM 948 O O . ASP A 1 114 ? 2.251 3.933 -11.441 1.00 89.12 114 ASP A O 1
ATOM 952 N N . ASP A 1 115 ? 3.172 5.843 -10.731 1.00 87.06 115 ASP A N 1
ATOM 953 C CA . ASP A 1 115 ? 4.494 5.296 -10.389 1.00 87.06 115 ASP A CA 1
ATOM 954 C C . ASP A 1 115 ? 4.626 4.995 -8.878 1.00 87.06 115 ASP A C 1
ATOM 956 O O . ASP A 1 115 ? 5.701 5.006 -8.266 1.00 87.06 115 ASP A O 1
ATOM 960 N N . LEU A 1 116 ? 3.497 4.796 -8.204 1.00 92.00 116 LEU A N 1
ATOM 961 C CA . LEU A 1 116 ? 3.495 4.380 -6.811 1.00 92.00 116 LEU A CA 1
ATOM 962 C C . LEU A 1 116 ? 3.914 2.899 -6.721 1.00 92.00 116 LEU A C 1
ATOM 964 O O . LEU A 1 116 ? 3.445 2.082 -7.512 1.00 92.00 116 LEU A O 1
ATOM 968 N N . PRO A 1 117 ? 4.793 2.514 -5.776 1.00 92.38 117 PRO A N 1
ATOM 969 C CA . PRO A 1 117 ? 5.226 1.126 -5.678 1.00 92.38 117 PRO A CA 1
ATOM 970 C C . PRO A 1 117 ? 4.042 0.209 -5.381 1.00 92.38 117 PRO A C 1
ATOM 972 O O . PRO A 1 117 ? 3.234 0.486 -4.494 1.00 92.38 117 PRO A O 1
ATOM 975 N N . LEU A 1 118 ? 3.982 -0.908 -6.095 1.00 93.38 118 LEU A N 1
ATOM 976 C CA . LEU A 1 118 ? 2.990 -1.947 -5.866 1.00 93.38 118 LEU A CA 1
ATOM 977 C C . LEU A 1 118 ? 3.437 -2.846 -4.714 1.00 93.38 118 LEU A C 1
ATOM 979 O O . LEU A 1 118 ? 4.620 -3.170 -4.583 1.00 93.38 118 LEU A O 1
ATOM 983 N N . ILE A 1 119 ? 2.482 -3.261 -3.889 1.00 95.06 119 ILE A N 1
ATOM 984 C CA . ILE A 1 119 ? 2.703 -4.304 -2.893 1.00 95.06 119 ILE A CA 1
ATOM 985 C C . ILE A 1 119 ? 2.348 -5.625 -3.559 1.00 95.06 119 ILE A C 1
ATOM 987 O O . ILE A 1 119 ? 1.260 -5.778 -4.108 1.00 95.06 119 ILE A O 1
ATOM 991 N N . ILE A 1 120 ? 3.287 -6.564 -3.539 1.00 94.75 120 ILE A N 1
ATOM 992 C CA . ILE A 1 120 ? 3.124 -7.873 -4.165 1.00 94.75 120 ILE A CA 1
ATOM 993 C C . ILE A 1 120 ? 3.199 -8.970 -3.110 1.00 94.75 120 ILE A C 1
ATOM 995 O O . ILE A 1 120 ? 4.012 -8.909 -2.188 1.00 94.75 120 ILE A O 1
ATOM 999 N N . PHE A 1 121 ? 2.364 -9.986 -3.272 1.00 94.25 121 PHE A N 1
ATOM 1000 C CA . PHE A 1 121 ? 2.421 -11.228 -2.520 1.00 94.25 121 PHE A CA 1
ATOM 1001 C C . PHE A 1 121 ? 2.854 -12.344 -3.466 1.00 94.25 121 PHE A C 1
ATOM 1003 O O . PHE A 1 121 ? 2.181 -12.616 -4.461 1.00 94.25 121 PHE A O 1
ATOM 1010 N N . TRP A 1 122 ? 3.992 -12.973 -3.185 1.00 90.62 122 TRP A N 1
ATOM 1011 C CA . TRP A 1 122 ? 4.402 -14.171 -3.909 1.00 90.62 122 TRP A CA 1
ATOM 1012 C C . TRP A 1 122 ? 3.752 -15.387 -3.246 1.00 90.62 122 TRP A C 1
ATOM 1014 O O . TRP A 1 122 ? 3.723 -15.495 -2.021 1.00 90.62 122 TRP A O 1
ATOM 1024 N N . TYR A 1 123 ? 3.243 -16.302 -4.066 1.00 77.56 123 TYR A N 1
ATOM 1025 C CA . TYR A 1 123 ? 2.780 -17.613 -3.633 1.00 77.56 123 TYR A CA 1
ATOM 1026 C C . TYR A 1 123 ? 3.486 -18.665 -4.492 1.00 77.56 123 TYR A C 1
ATOM 1028 O O . TYR A 1 123 ? 3.429 -18.610 -5.721 1.00 77.56 123 TYR A O 1
ATOM 1036 N N . GLY A 1 124 ? 4.234 -19.563 -3.856 1.00 69.94 124 GLY A N 1
ATOM 1037 C CA . GLY A 1 124 ? 5.093 -20.529 -4.547 1.00 69.94 124 GLY A CA 1
ATOM 1038 C C . GLY A 1 124 ? 6.211 -21.035 -3.664 1.00 69.94 124 GLY A C 1
ATOM 1039 O O . GLY A 1 124 ? 7.036 -20.190 -3.253 1.00 69.94 124 GLY A O 1
#

Secondary structure (DSSP, 8-state):
-------------------------------HHHHHHHHHHHHHHHHHHHHHHHHHHHHS-HHHHHTTT-EEEEEETTEEEEEEEE-TTSS-HHHHHHHHHHHHHHHHHT--GGGPPPEEEE--

Radius of gyration: 28.9 Å; chains: 1; bounding box: 58×45×75 Å

pLDDT: mean 80.41, std 18.93, range [38.5, 96.38]